Protein AF-A0AA35X980-F1 (afdb_monomer_lite)

Sequence (133 aa):
GQLFCETGGRYQNLVTSVFVLRVEAFDSNRRSVYCNAFTTYVDADIVSPGLVEDGVKCGRNKWCYEQQCRDFSVTPCPRGPNAEICSGNGKCNNDNQCTCLNGFSGSTCEIRPIINECALGIHNCEHVCIDTL

Radius of gyration: 26.81 Å; chains: 1; bounding box: 51×34×78 Å

Foldseek 3Di:
DFAWDQDDDDDPDDAPDKDKDWDWDADPVRDTTIIIFIFGPDPPPDDTPGADDFPPQPDDQWTDDPSDTDHDDPVAQDADPVRDRLVVAFDQDPVSFTDGHPQFDDRSSPRHHQDQCVVVVVDPDPDDRDRDD

InterPro domains:
  IPR000742 EGF-like domain [PS00022] (98-109)
  IPR000742 EGF-like domain [PS01186] (98-109)
  IPR000742 EGF-like domain [PS50026] (73-110)
  IPR013111 Epidermal growth factor-like domain, extracellular [PF07974] (77-109)

pLDDT: mean 81.22, std 13.24, range [53.66, 96.25]

Secondary structure (DSSP, 8-state):
-B--BSS-----SS-S-EEEEEEEEE-TT--EEEEEEEEE---TTS--TTBPPTT-EEETTEEEETTEEEE----PPPB-TTSSBGGGSEEE-TTS-EEEPTT-BSTTS-BPP---TTTTT----SS------

Organism: Geodia barretti (NCBI:txid519541)

Structure (mmCIF, N/CA/C/O backbone):
data_AF-A0AA35X980-F1
#
_entry.id   AF-A0AA35X980-F1
#
loop_
_atom_site.group_PDB
_atom_site.id
_atom_site.type_symbol
_atom_site.label_atom_id
_atom_site.label_alt_id
_atom_site.label_comp_id
_atom_site.label_asym_id
_atom_site.label_entity_id
_atom_site.label_seq_id
_atom_site.pdbx_PDB_ins_code
_atom_site.Cartn_x
_atom_site.Cartn_y
_atom_site.Cartn_z
_atom_site.occupancy
_atom_site.B_iso_or_equiv
_atom_site.auth_seq_id
_atom_site.auth_comp_id
_atom_site.auth_asym_id
_atom_site.auth_atom_id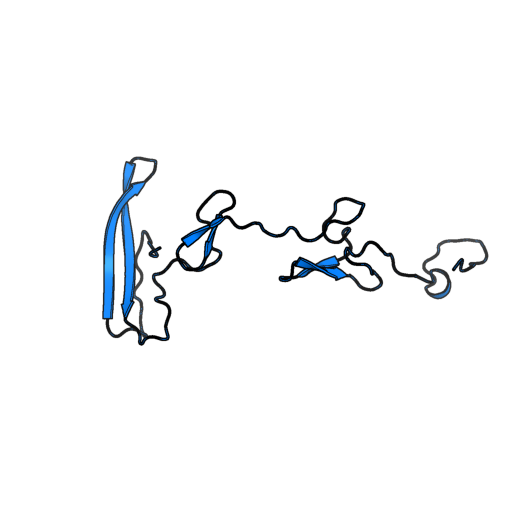
_atom_site.pdbx_PDB_model_num
ATOM 1 N N . GLY A 1 1 ? -4.871 -0.315 16.836 1.00 84.00 1 GLY A N 1
ATOM 2 C CA . GLY A 1 1 ? -6.154 -0.134 17.560 1.00 84.00 1 GLY A CA 1
ATOM 3 C C . GLY A 1 1 ? -6.917 -1.448 17.622 1.00 84.00 1 GLY A C 1
ATOM 4 O O . GLY A 1 1 ? -6.493 -2.386 16.958 1.00 84.00 1 GLY A O 1
ATOM 5 N N . GLN A 1 2 ? -8.002 -1.533 18.401 1.00 87.00 2 GLN A N 1
ATOM 6 C CA . GLN A 1 2 ? -8.832 -2.746 18.493 1.00 87.00 2 GLN A CA 1
ATOM 7 C C . GLN A 1 2 ? -9.816 -2.890 17.319 1.00 87.00 2 GLN A C 1
ATOM 9 O O . GLN A 1 2 ? -10.428 -1.917 16.879 1.00 87.00 2 GLN A O 1
ATOM 14 N N . LEU A 1 3 ? -9.936 -4.135 16.863 1.00 87.44 3 LEU A N 1
ATOM 15 C CA . LEU A 1 3 ? -10.937 -4.741 15.988 1.00 87.44 3 LEU A CA 1
ATOM 16 C C . LEU A 1 3 ? -12.382 -4.623 16.495 1.00 87.44 3 LEU A C 1
ATOM 18 O O . LEU A 1 3 ? -12.708 -5.387 17.395 1.00 87.44 3 LEU A O 1
ATOM 22 N N . PHE A 1 4 ? -13.255 -3.763 15.950 1.00 89.38 4 PHE A N 1
ATOM 23 C CA . PHE A 1 4 ? -14.688 -3.749 16.308 1.00 89.38 4 PHE A CA 1
ATOM 24 C C . PHE A 1 4 ? -15.600 -4.199 15.155 1.00 89.38 4 PHE A C 1
ATOM 26 O O . PHE A 1 4 ? -15.442 -3.742 14.025 1.00 89.38 4 PHE A O 1
ATOM 33 N N . CYS A 1 5 ? -16.605 -5.025 15.470 1.00 87.06 5 CYS A N 1
ATOM 34 C CA . CYS A 1 5 ? -17.613 -5.545 14.538 1.00 87.06 5 CYS A CA 1
ATOM 35 C C . CYS A 1 5 ? -19.041 -5.370 15.093 1.00 87.06 5 CYS A C 1
ATOM 37 O O . CYS A 1 5 ? -19.275 -5.602 16.280 1.00 87.06 5 CYS A O 1
ATOM 39 N N . GLU A 1 6 ? -20.020 -5.024 14.247 1.00 86.25 6 GLU A N 1
ATOM 40 C CA . GLU A 1 6 ? -21.427 -4.860 14.675 1.00 86.25 6 GLU A CA 1
ATOM 41 C C . GLU A 1 6 ? -22.074 -6.177 15.135 1.00 86.25 6 GLU A C 1
ATOM 43 O O . GLU A 1 6 ? -22.847 -6.229 16.092 1.00 86.25 6 GLU A O 1
ATOM 48 N N . THR A 1 7 ? -21.727 -7.274 14.465 1.00 79.81 7 THR A N 1
ATOM 49 C CA . THR A 1 7 ? -22.199 -8.622 14.785 1.00 79.81 7 THR A CA 1
ATOM 50 C C . THR A 1 7 ? -21.049 -9.483 15.284 1.00 79.81 7 THR A C 1
ATOM 52 O O . THR A 1 7 ? -19.924 -9.369 14.800 1.00 79.81 7 THR A O 1
ATOM 55 N N . GLY A 1 8 ? -21.333 -10.372 16.233 1.00 67.56 8 GLY A N 1
ATOM 56 C CA . GLY A 1 8 ? -20.367 -11.354 16.720 1.00 67.56 8 GLY A CA 1
ATOM 57 C C . GLY A 1 8 ? -20.442 -12.683 15.967 1.00 67.56 8 GLY A C 1
ATOM 58 O O . GLY A 1 8 ? -21.490 -13.060 15.447 1.00 67.56 8 GLY A O 1
ATOM 59 N N . GLY A 1 9 ? -19.333 -13.420 15.977 1.00 63.62 9 GLY A N 1
ATOM 60 C CA . GLY A 1 9 ? -19.269 -14.843 15.641 1.00 63.62 9 GLY A CA 1
ATOM 61 C C . GLY A 1 9 ? -18.724 -15.647 16.825 1.00 63.62 9 GLY A C 1
ATOM 62 O O . GLY A 1 9 ? -18.080 -15.093 17.715 1.00 63.62 9 GLY A O 1
ATOM 63 N N . ARG A 1 10 ? -18.973 -16.963 16.860 1.00 59.69 10 ARG A N 1
ATOM 64 C CA . ARG A 1 10 ? -18.274 -17.859 17.795 1.00 59.69 10 ARG A CA 1
ATOM 65 C C . ARG A 1 10 ? -16.881 -18.144 17.246 1.00 59.69 10 ARG A C 1
ATOM 67 O O . ARG A 1 10 ? -16.761 -18.794 16.214 1.00 59.69 10 ARG A O 1
ATOM 74 N N . TYR A 1 11 ? -15.844 -17.708 17.953 1.00 59.97 11 TYR A N 1
ATOM 75 C CA . TYR A 1 11 ? -14.480 -18.137 17.664 1.00 59.97 11 TYR A CA 1
ATOM 76 C C . TYR A 1 11 ? -14.280 -19.530 18.270 1.00 59.97 11 TYR A C 1
ATOM 78 O O . TYR A 1 11 ? -14.125 -19.672 19.482 1.00 59.97 11 TYR A O 1
ATOM 86 N N . GLN A 1 12 ? -14.384 -20.576 17.451 1.00 55.28 12 GLN A N 1
ATOM 87 C CA . GLN A 1 12 ? -14.099 -21.940 17.888 1.00 55.28 12 GLN A CA 1
ATOM 88 C C . GLN A 1 12 ? -12.641 -22.283 17.561 1.00 55.28 12 GLN A C 1
ATOM 90 O O . GLN A 1 12 ? -12.254 -22.261 16.397 1.00 55.28 12 GLN A O 1
ATOM 95 N N . ASN A 1 13 ? -11.893 -22.657 18.609 1.00 55.53 13 ASN A N 1
ATOM 96 C CA . ASN A 1 13 ? -10.696 -23.518 18.589 1.00 55.53 13 ASN A CA 1
ATOM 97 C C . ASN A 1 13 ? -9.274 -22.936 18.718 1.00 55.53 13 ASN A C 1
ATOM 99 O O . ASN A 1 13 ? -8.360 -23.633 18.297 1.00 55.53 13 ASN A O 1
ATOM 103 N N . LEU A 1 14 ? -8.992 -21.784 19.349 1.00 55.03 14 LEU A N 1
ATOM 104 C CA . LEU A 1 14 ? -7.563 -21.439 19.562 1.00 55.03 14 LEU A CA 1
ATOM 105 C C . LEU A 1 14 ? -7.189 -20.512 20.732 1.00 55.03 14 LEU A C 1
ATOM 107 O O . LEU A 1 14 ? -6.125 -19.904 20.700 1.00 55.03 14 LEU A O 1
ATOM 111 N N . VAL A 1 15 ? -8.022 -20.373 21.771 1.00 56.34 15 VAL A N 1
ATOM 112 C CA . VAL A 1 15 ? -7.714 -19.432 22.864 1.00 56.34 15 VAL A CA 1
ATOM 113 C C . VAL A 1 15 ? -8.194 -19.937 24.222 1.00 56.34 15 VAL A C 1
ATOM 115 O O . VAL A 1 15 ? -9.342 -20.356 24.358 1.00 56.34 15 VAL A O 1
ATOM 118 N N . THR A 1 16 ? -7.327 -19.854 25.233 1.00 53.66 16 THR A N 1
ATOM 119 C CA . THR A 1 16 ? -7.612 -20.188 26.642 1.00 53.66 16 THR A CA 1
ATOM 120 C C . THR A 1 16 ? -8.481 -19.135 27.336 1.00 53.66 16 THR A C 1
ATOM 122 O O . THR A 1 16 ? -9.223 -19.459 28.260 1.00 53.66 16 THR A O 1
ATOM 125 N N . SER A 1 17 ? -8.422 -17.877 26.885 1.00 56.69 17 SER A N 1
ATOM 126 C CA . SER A 1 17 ? -9.214 -16.764 27.417 1.00 56.69 17 SER A CA 1
ATOM 127 C C . SER A 1 17 ? -9.549 -15.739 26.327 1.00 56.69 17 SER A C 1
ATOM 129 O O . SER A 1 17 ? -8.669 -15.185 25.670 1.00 56.69 17 SER A O 1
ATOM 131 N N . VAL A 1 18 ? -10.847 -15.493 26.128 1.00 67.31 18 VAL A N 1
ATOM 132 C CA . VAL A 1 18 ? -11.370 -14.494 25.186 1.00 67.31 18 VAL A CA 1
ATOM 133 C C . VAL A 1 18 ? -12.122 -13.444 25.990 1.00 67.31 18 VAL A C 1
ATOM 135 O O . VAL A 1 18 ? -13.155 -13.745 26.588 1.00 67.31 18 VAL A O 1
ATOM 138 N N . PHE A 1 19 ? -11.625 -12.211 25.999 1.00 67.12 19 PHE A N 1
ATOM 139 C CA . PHE A 1 19 ? -12.370 -11.083 26.553 1.00 67.12 19 PHE A CA 1
ATOM 140 C C . PHE A 1 19 ? -13.161 -10.429 25.437 1.00 67.12 19 PHE A C 1
ATOM 142 O O . PHE A 1 19 ? -12.578 -9.982 24.453 1.00 67.12 19 PHE A O 1
ATOM 149 N N . VAL A 1 20 ? -14.480 -10.373 25.599 1.00 76.69 20 VAL A N 1
ATOM 150 C CA . VAL A 1 20 ? -15.373 -9.694 24.661 1.00 76.69 20 VAL A CA 1
ATOM 151 C C . VAL A 1 20 ? -15.687 -8.312 25.217 1.00 76.69 20 VAL A C 1
ATOM 153 O O . VAL A 1 20 ? -16.299 -8.189 26.277 1.00 76.69 20 VAL A O 1
ATOM 156 N N . LEU A 1 21 ? -15.269 -7.272 24.502 1.00 81.88 21 LEU A N 1
ATOM 157 C CA . LEU A 1 21 ? -15.651 -5.895 24.778 1.00 81.88 21 LEU A CA 1
ATOM 158 C C . LEU A 1 21 ? -16.867 -5.555 23.919 1.00 81.88 21 LEU A C 1
ATOM 160 O O . LEU A 1 21 ? -16.816 -5.682 22.699 1.00 81.88 21 LEU A O 1
ATOM 164 N N . ARG A 1 22 ? -17.952 -5.103 24.548 1.00 87.38 22 ARG A N 1
ATOM 165 C CA . ARG A 1 22 ? -19.149 -4.620 23.855 1.00 87.38 22 ARG A CA 1
ATOM 166 C C . ARG A 1 22 ? -19.375 -3.157 24.201 1.00 87.38 22 ARG A C 1
ATOM 168 O O . ARG A 1 22 ? -19.518 -2.821 25.372 1.00 87.38 22 ARG A O 1
ATOM 175 N N . VAL A 1 23 ? -19.421 -2.311 23.180 1.00 89.81 23 VAL A N 1
ATOM 176 C CA . VAL A 1 23 ? -19.620 -0.864 23.305 1.00 89.81 23 VAL A CA 1
ATOM 177 C C . VAL A 1 23 ? -20.849 -0.468 22.499 1.00 89.81 23 VAL A C 1
ATOM 179 O O . VAL A 1 23 ? -20.997 -0.882 21.353 1.00 89.81 23 VAL A O 1
ATOM 182 N N . GLU A 1 24 ? -21.739 0.322 23.089 1.00 92.69 24 GLU A N 1
ATOM 183 C CA . GLU A 1 24 ? -22.819 0.975 22.350 1.00 92.69 24 GLU A CA 1
ATOM 184 C C . GLU A 1 24 ? -22.292 2.275 21.732 1.00 92.69 24 GLU A C 1
ATOM 186 O O . GLU A 1 24 ? -21.686 3.100 22.418 1.00 92.69 24 GLU A O 1
ATOM 191 N N . ALA A 1 25 ? -22.497 2.441 20.431 1.00 91.50 25 ALA A N 1
ATOM 192 C CA . ALA A 1 25 ? -22.116 3.622 19.672 1.00 91.50 25 ALA A CA 1
ATOM 193 C C . ALA A 1 25 ? -23.293 4.092 18.809 1.00 91.50 25 ALA A C 1
ATOM 195 O O . ALA A 1 25 ? -24.290 3.389 18.657 1.00 91.50 25 ALA A O 1
ATOM 196 N N . PHE A 1 26 ? -23.178 5.286 18.232 1.00 93.50 26 PHE A N 1
ATOM 197 C CA . PHE A 1 26 ? -24.183 5.834 17.325 1.00 93.50 26 PHE A CA 1
ATOM 198 C C . PHE A 1 26 ? -23.590 5.999 15.931 1.00 93.50 26 PHE A C 1
ATOM 200 O O . PHE A 1 26 ? -22.503 6.561 15.783 1.00 93.50 26 PHE A O 1
ATOM 207 N N . ASP A 1 27 ? -24.306 5.525 14.913 1.00 90.94 27 ASP A N 1
ATOM 208 C CA . ASP A 1 27 ? -23.933 5.775 13.521 1.00 90.94 27 ASP A CA 1
ATOM 209 C C . ASP A 1 27 ? -24.242 7.226 13.096 1.00 90.94 27 ASP A C 1
ATOM 211 O O . ASP A 1 27 ? -24.773 8.040 13.861 1.00 90.94 27 ASP A O 1
ATOM 215 N N . SER A 1 28 ? -23.933 7.569 11.843 1.00 92.25 28 SER A N 1
ATOM 216 C CA . SER A 1 28 ? -24.195 8.906 11.289 1.00 92.25 28 SER A CA 1
ATOM 217 C C . SER A 1 28 ? -25.676 9.307 11.297 1.00 92.25 28 SER A C 1
ATOM 219 O O . SER A 1 28 ? -25.986 10.496 11.265 1.00 92.25 28 SER A O 1
ATOM 221 N N . ASN A 1 29 ? -26.591 8.337 11.356 1.00 95.75 29 ASN A N 1
ATOM 222 C CA . ASN A 1 29 ? -28.038 8.538 11.409 1.00 95.75 29 ASN A CA 1
ATOM 223 C C . ASN A 1 29 ? -28.578 8.531 12.852 1.00 95.75 29 ASN A C 1
ATOM 225 O O . ASN A 1 29 ? -29.793 8.523 13.048 1.00 95.75 29 ASN A O 1
ATOM 229 N N . ARG A 1 30 ? -27.696 8.553 13.866 1.00 94.06 30 ARG A N 1
ATOM 230 C CA . ARG A 1 30 ? -28.023 8.422 15.300 1.00 94.06 30 ARG A CA 1
ATOM 231 C C . ARG A 1 30 ? -28.716 7.107 15.657 1.00 94.06 30 ARG A C 1
ATOM 233 O O . ARG A 1 30 ? -29.412 7.033 16.671 1.00 94.06 30 ARG A O 1
ATOM 240 N N . ARG A 1 31 ? -28.536 6.060 14.855 1.00 95.19 31 ARG A N 1
ATOM 241 C CA . ARG A 1 31 ? -28.989 4.716 15.211 1.00 95.19 31 ARG A CA 1
ATOM 242 C C . ARG A 1 31 ? -27.994 4.116 16.200 1.00 95.19 31 ARG A C 1
ATOM 244 O O . ARG A 1 31 ? -26.789 4.178 15.961 1.00 95.19 31 ARG A O 1
ATOM 251 N N . SER A 1 32 ? -28.499 3.536 17.287 1.00 93.88 32 SER A N 1
ATOM 252 C CA . SER A 1 32 ? -27.668 2.750 18.204 1.00 93.88 32 SER A CA 1
ATOM 253 C C . SER A 1 32 ? -27.135 1.506 17.482 1.00 93.88 32 SER A C 1
ATOM 255 O O . SER A 1 32 ? -27.897 0.774 16.841 1.00 93.88 32 SER A O 1
ATOM 257 N N . VAL A 1 33 ? -25.822 1.300 17.560 1.00 92.69 33 VAL A N 1
ATOM 258 C CA . VAL A 1 33 ? -25.096 0.136 17.045 1.00 92.69 33 VAL A CA 1
ATOM 259 C C . VAL A 1 33 ? -24.220 -0.443 18.154 1.00 92.69 33 VAL A C 1
ATOM 261 O O . VAL A 1 33 ? -23.643 0.286 18.961 1.00 92.69 33 VAL A O 1
ATOM 264 N N . TYR A 1 34 ? -24.110 -1.769 18.208 1.00 91.06 34 TYR A N 1
ATOM 265 C CA . TYR A 1 34 ? -23.258 -2.447 19.184 1.00 91.06 34 TYR A CA 1
ATOM 266 C C . TYR A 1 34 ? -21.950 -2.877 18.535 1.00 91.06 34 TYR A C 1
ATOM 268 O O . TYR A 1 34 ? -21.937 -3.783 17.713 1.00 91.06 34 TYR A O 1
ATOM 276 N N . CYS A 1 35 ? -20.846 -2.274 18.951 1.00 90.00 35 CYS A N 1
ATOM 277 C CA . CYS A 1 35 ? -19.502 -2.613 18.512 1.00 90.00 35 CYS A CA 1
ATOM 278 C C . CYS A 1 35 ? -18.915 -3.680 19.441 1.00 90.00 35 CYS A C 1
ATOM 280 O O . CYS A 1 35 ? -18.708 -3.433 20.631 1.00 90.00 35 CYS A O 1
ATOM 282 N N . ASN A 1 36 ? -18.633 -4.861 18.902 1.00 87.69 36 ASN A N 1
ATOM 283 C CA . ASN A 1 36 ? -18.046 -5.980 19.630 1.00 87.69 36 ASN A CA 1
ATOM 284 C C . ASN A 1 36 ? -16.580 -6.149 19.219 1.00 87.69 36 ASN A C 1
ATOM 286 O O . ASN A 1 36 ? -16.285 -6.217 18.029 1.00 87.69 36 ASN A O 1
ATOM 290 N N . ALA A 1 37 ? -15.683 -6.253 20.190 1.00 85.12 37 ALA A N 1
ATOM 291 C CA . ALA A 1 37 ? -14.274 -6.572 19.998 1.00 85.12 37 ALA A CA 1
ATOM 292 C C . ALA A 1 37 ? -13.900 -7.783 20.847 1.00 85.12 37 ALA A C 1
ATOM 294 O O . ALA A 1 37 ? -14.532 -8.056 21.871 1.00 85.12 37 ALA A O 1
ATOM 295 N N . PHE A 1 38 ? -12.856 -8.498 20.444 1.00 80.06 38 PHE A N 1
ATOM 296 C CA . PHE A 1 38 ? -12.275 -9.564 21.246 1.00 80.06 38 PHE A CA 1
ATOM 297 C C . PHE A 1 38 ? -10.794 -9.287 21.482 1.00 80.06 38 PHE A C 1
ATOM 299 O O . PHE A 1 38 ? -10.124 -8.704 20.637 1.00 80.06 38 PHE A O 1
ATOM 306 N N . THR A 1 39 ? -10.268 -9.706 22.625 1.00 72.44 39 THR A N 1
ATOM 307 C CA . THR A 1 39 ? -8.821 -9.797 22.826 1.00 72.44 39 THR A CA 1
ATOM 308 C C . THR A 1 39 ? -8.478 -11.167 23.373 1.00 72.44 39 THR A C 1
ATOM 310 O O . THR A 1 39 ? -9.180 -11.704 24.235 1.00 72.44 39 THR A O 1
ATOM 313 N N . THR A 1 40 ? -7.414 -11.740 22.831 1.00 68.50 40 THR A N 1
ATOM 314 C CA . THR A 1 40 ? -6.924 -13.064 23.189 1.00 68.50 40 THR A CA 1
ATOM 315 C C . THR A 1 40 ? -5.607 -12.917 23.929 1.00 68.50 40 THR A C 1
ATOM 317 O O . THR A 1 40 ? -4.718 -12.220 23.444 1.00 68.50 40 THR A O 1
ATOM 320 N N . TYR A 1 41 ? -5.457 -13.599 25.061 1.00 60.31 41 TYR A N 1
ATOM 321 C CA . TYR A 1 41 ? -4.131 -13.916 25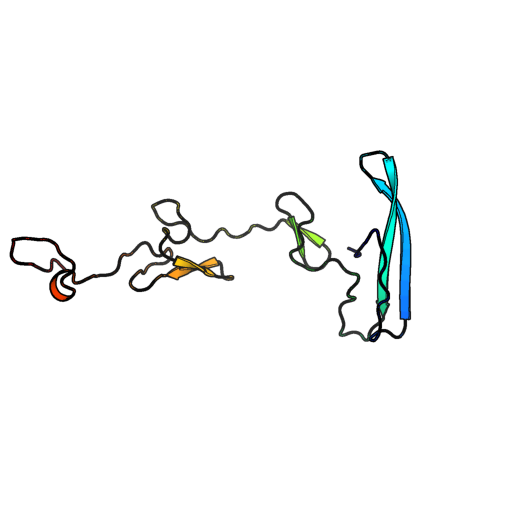.583 1.00 60.31 41 TYR A CA 1
ATOM 322 C C . TYR A 1 41 ? -3.752 -15.267 24.997 1.00 60.31 41 TYR A C 1
ATOM 324 O O . TYR A 1 41 ? -4.221 -16.307 25.455 1.00 60.31 41 TYR A O 1
ATOM 332 N N . VAL A 1 42 ? -2.975 -15.238 23.927 1.00 58.25 42 VAL A N 1
ATOM 333 C CA . VAL A 1 42 ? -2.227 -16.412 23.488 1.00 58.25 42 VAL A CA 1
ATOM 334 C C . VAL A 1 42 ? -0.765 -16.115 23.809 1.00 58.25 42 VAL A C 1
ATOM 336 O O . VAL A 1 42 ? -0.400 -14.940 23.879 1.00 58.25 42 VAL A O 1
ATOM 339 N N . ASP A 1 43 ? 0.026 -17.147 24.104 1.00 56.25 43 ASP A N 1
ATOM 340 C CA . ASP A 1 43 ? 1.452 -17.035 24.430 1.00 56.25 43 ASP A CA 1
ATOM 341 C C . ASP A 1 43 ? 2.182 -16.030 23.518 1.00 56.25 43 ASP A C 1
ATOM 343 O O . ASP A 1 43 ? 1.773 -15.807 22.379 1.00 56.25 43 ASP A O 1
ATOM 347 N N . ALA A 1 44 ? 3.246 -15.413 24.047 1.00 56.66 44 ALA A N 1
ATOM 348 C CA . ALA A 1 44 ? 3.876 -14.157 23.605 1.00 56.66 44 ALA A CA 1
ATOM 349 C C . ALA A 1 44 ? 4.209 -13.990 22.100 1.00 56.66 44 ALA A C 1
ATOM 351 O O . ALA A 1 44 ? 4.533 -12.881 21.680 1.00 56.66 44 ALA A O 1
ATOM 352 N N . ASP A 1 45 ? 4.092 -15.043 21.296 1.00 58.38 45 ASP A N 1
ATOM 353 C CA . ASP A 1 45 ? 4.402 -15.081 19.866 1.00 58.38 45 ASP A CA 1
ATOM 354 C C . ASP A 1 45 ? 3.180 -14.873 18.950 1.00 58.38 45 ASP A C 1
ATOM 356 O O . ASP A 1 45 ? 3.320 -14.838 17.726 1.00 58.38 45 ASP A O 1
ATOM 360 N N . ILE A 1 46 ? 1.968 -14.735 19.503 1.00 61.25 46 ILE A N 1
ATOM 361 C CA . ILE A 1 46 ? 0.738 -14.623 18.708 1.00 61.25 46 ILE A CA 1
ATOM 362 C C . ILE A 1 46 ? 0.140 -13.220 18.828 1.00 61.25 46 ILE A C 1
ATOM 364 O O . ILE A 1 46 ? -0.366 -12.800 19.870 1.00 61.25 46 ILE A O 1
ATOM 368 N N . VAL A 1 47 ? 0.161 -12.497 17.705 1.00 62.94 47 VAL A N 1
ATOM 369 C CA . VAL A 1 47 ? -0.552 -11.228 17.537 1.00 62.94 47 VAL A CA 1
ATOM 370 C C . VAL A 1 47 ? -2.044 -11.486 17.743 1.00 62.94 47 VAL A C 1
ATOM 372 O O . VAL A 1 47 ? -2.640 -12.299 17.038 1.00 62.94 47 VAL A O 1
ATOM 375 N N . SER A 1 48 ? -2.647 -10.803 18.721 1.00 65.88 48 SER A N 1
ATOM 376 C CA . SER A 1 48 ? -4.080 -10.922 19.005 1.00 65.88 48 SER A CA 1
ATOM 377 C C . SER A 1 48 ? -4.878 -10.635 17.723 1.00 65.88 48 SER A C 1
ATOM 379 O O . SER A 1 48 ? -4.788 -9.515 17.210 1.00 65.88 48 SER A O 1
ATOM 381 N N . PRO A 1 49 ? -5.694 -11.583 17.217 1.00 71.19 49 PRO A N 1
ATOM 382 C CA . PRO A 1 49 ? -6.477 -11.386 15.997 1.00 71.19 49 PRO A CA 1
ATOM 383 C C . PRO A 1 49 ? -7.543 -10.284 16.142 1.00 71.19 49 PRO A C 1
ATOM 385 O O . PRO A 1 49 ? -8.223 -9.936 15.183 1.00 71.19 49 PRO A O 1
ATOM 388 N N . GLY A 1 50 ? -7.703 -9.730 17.348 1.00 79.12 50 GLY A N 1
ATOM 389 C CA . GLY A 1 50 ? -8.572 -8.599 17.649 1.00 79.12 50 GLY A CA 1
ATOM 390 C C . GLY A 1 50 ? -7.915 -7.228 17.484 1.00 79.12 50 GLY A C 1
ATOM 391 O O . GLY A 1 50 ? -8.470 -6.231 17.949 1.00 79.12 50 GLY A O 1
ATOM 392 N N . LEU A 1 51 ? -6.731 -7.143 16.876 1.00 84.94 51 LEU A N 1
ATOM 393 C CA . LEU A 1 51 ? -6.088 -5.879 16.520 1.00 84.94 51 LEU A CA 1
ATOM 394 C C . LEU A 1 51 ? -6.314 -5.557 15.042 1.00 84.94 51 LEU A C 1
ATOM 396 O O . LEU A 1 51 ? -6.406 -6.443 14.201 1.00 84.94 51 LEU A O 1
ATOM 400 N N . VAL A 1 52 ? -6.398 -4.265 14.727 1.00 89.62 52 VAL A N 1
ATOM 401 C CA . VAL A 1 52 ? -6.401 -3.800 13.335 1.00 89.62 52 VAL A CA 1
ATOM 402 C C . VAL A 1 52 ? -5.048 -4.132 12.711 1.00 89.62 52 VAL A C 1
ATOM 404 O O . VAL A 1 52 ? -4.024 -3.674 13.220 1.00 89.62 52 VAL A O 1
ATOM 407 N N . GLU A 1 53 ? -5.073 -4.904 11.628 1.00 88.88 53 GLU A N 1
ATOM 408 C CA . GLU A 1 53 ? -3.886 -5.308 10.874 1.00 88.88 53 GLU A CA 1
ATOM 409 C C . GLU A 1 53 ? -3.172 -4.113 10.223 1.00 88.88 53 GLU A C 1
ATOM 411 O O . GLU A 1 53 ? -3.763 -3.058 9.952 1.00 88.88 53 GLU A O 1
ATOM 416 N N . ASP A 1 54 ? -1.882 -4.297 9.948 1.00 89.31 54 ASP A N 1
ATOM 417 C CA . ASP A 1 54 ? -1.084 -3.312 9.230 1.00 89.31 54 ASP A CA 1
ATOM 418 C C . ASP A 1 54 ? -1.536 -3.196 7.761 1.00 89.31 54 ASP A C 1
ATOM 420 O O . ASP A 1 54 ? -1.975 -4.157 7.133 1.00 89.31 54 ASP A O 1
ATOM 424 N N . GLY A 1 55 ? -1.459 -1.985 7.205 1.00 87.44 55 GLY A N 1
ATOM 425 C CA . GLY A 1 55 ? -1.922 -1.658 5.850 1.00 87.44 55 GLY A CA 1
ATOM 426 C C . GLY A 1 55 ? -3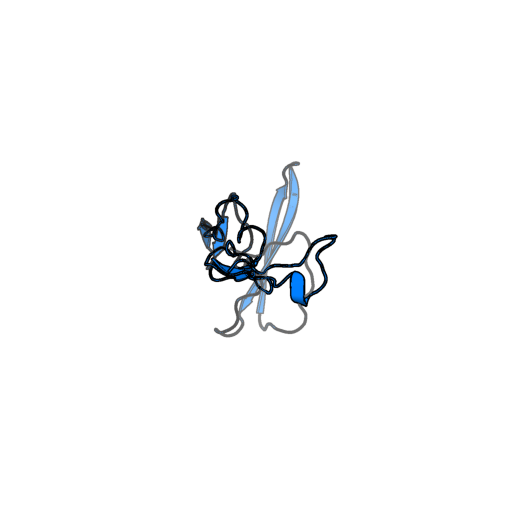.402 -1.263 5.754 1.00 87.44 55 GLY A C 1
ATOM 427 O O . GLY A 1 55 ? -3.822 -0.704 4.737 1.00 87.44 55 GLY A O 1
ATOM 428 N N . VAL A 1 56 ? -4.201 -1.458 6.810 1.00 91.31 56 VAL A N 1
ATOM 429 C CA . VAL A 1 56 ? -5.604 -1.012 6.841 1.00 91.31 56 VAL A CA 1
ATOM 430 C C . VAL A 1 56 ? -5.675 0.515 6.819 1.00 91.31 56 VAL A C 1
ATOM 432 O O . VAL A 1 56 ? -5.088 1.197 7.659 1.00 91.31 56 VAL A O 1
ATOM 435 N N . LYS A 1 57 ? -6.439 1.075 5.876 1.00 92.00 57 LYS A N 1
ATOM 436 C CA . LYS A 1 57 ? -6.650 2.523 5.760 1.00 92.00 57 LYS A CA 1
ATOM 437 C C . LYS A 1 57 ? -7.320 3.083 7.020 1.00 92.00 57 LYS A C 1
ATOM 439 O O . LYS A 1 57 ? -8.440 2.706 7.347 1.00 92.00 57 LYS A O 1
ATOM 444 N N . CYS A 1 58 ? -6.673 4.049 7.666 1.00 93.44 58 CYS A N 1
ATOM 445 C CA . CYS A 1 58 ? -7.176 4.714 8.876 1.00 93.44 58 CYS A CA 1
ATOM 446 C C . CYS A 1 58 ? -7.454 6.214 8.671 1.00 93.44 58 CYS A C 1
ATOM 448 O O . CYS A 1 58 ? -8.032 6.866 9.537 1.00 93.44 58 CYS A O 1
ATOM 450 N N . GLY A 1 59 ? -7.069 6.781 7.521 1.00 91.12 59 GLY A N 1
ATOM 451 C CA . GLY A 1 59 ? -7.299 8.187 7.199 1.00 91.12 59 GLY A CA 1
ATOM 452 C C . GLY A 1 59 ? -7.036 8.518 5.730 1.00 91.12 59 GLY A C 1
ATOM 453 O O . GLY A 1 59 ? -6.842 7.640 4.886 1.00 91.12 59 GLY A O 1
ATOM 454 N N . ARG A 1 60 ? -7.040 9.812 5.395 1.00 88.38 60 ARG A N 1
ATOM 455 C CA . ARG A 1 60 ? -6.613 10.286 4.070 1.00 88.38 60 ARG A CA 1
ATOM 456 C C . ARG A 1 60 ? -5.087 10.184 3.994 1.00 88.38 60 ARG A C 1
ATOM 458 O O . ARG A 1 60 ? -4.423 10.845 4.777 1.00 88.38 60 ARG A O 1
ATOM 465 N N . ASN A 1 61 ? -4.565 9.374 3.070 1.00 85.56 61 ASN A N 1
ATOM 466 C CA . ASN A 1 61 ? -3.130 9.071 2.927 1.00 85.56 61 ASN A CA 1
ATOM 467 C C . ASN A 1 61 ? -2.480 8.453 4.187 1.00 85.56 61 ASN A C 1
ATOM 469 O O . ASN A 1 61 ? -1.289 8.632 4.426 1.00 85.56 61 ASN A O 1
ATOM 473 N N . LYS A 1 62 ? -3.269 7.733 5.000 1.00 90.75 62 LYS A N 1
ATOM 474 C CA . LYS A 1 62 ? -2.817 7.082 6.238 1.00 90.75 62 LYS A CA 1
ATOM 475 C C . LYS A 1 62 ? -3.328 5.647 6.342 1.00 90.75 62 LYS A C 1
ATOM 477 O O . LYS A 1 62 ? -4.498 5.385 6.038 1.00 90.75 62 LYS A O 1
ATOM 482 N N . TRP A 1 63 ? -2.495 4.762 6.872 1.00 90.62 63 TRP A N 1
ATOM 483 C CA . TRP A 1 63 ? -2.813 3.368 7.226 1.00 90.62 63 TRP A CA 1
ATOM 484 C C . TRP A 1 63 ? -2.257 3.035 8.607 1.00 90.62 63 TRP A C 1
ATOM 486 O O . TRP A 1 63 ? -1.376 3.714 9.143 1.00 90.62 63 TRP A O 1
ATOM 496 N N . CYS A 1 64 ? -2.808 1.978 9.185 1.00 92.25 64 CYS A N 1
ATOM 497 C CA . CYS A 1 64 ? -2.269 1.361 10.379 1.00 92.25 64 CYS A CA 1
ATOM 498 C C . CYS A 1 64 ? -0.910 0.725 10.062 1.00 92.25 64 CYS A C 1
ATOM 500 O O . CYS A 1 64 ? -0.788 -0.025 9.097 1.00 92.25 64 CYS A O 1
ATOM 502 N N . TYR A 1 65 ? 0.101 1.047 10.859 1.00 90.50 65 TYR A N 1
ATOM 503 C CA . TYR A 1 65 ? 1.389 0.362 10.884 1.00 90.50 65 TYR A CA 1
ATOM 504 C C . TYR A 1 65 ? 1.906 0.370 12.323 1.00 90.50 65 TYR A C 1
ATOM 506 O O . TYR A 1 65 ? 1.911 1.431 12.960 1.00 90.50 65 TYR A O 1
ATOM 514 N N . GLU A 1 66 ? 2.279 -0.794 12.860 1.00 87.69 66 GLU A N 1
ATOM 515 C CA . GLU A 1 66 ? 2.676 -0.962 14.268 1.00 87.69 66 GLU A CA 1
ATOM 516 C C . GLU A 1 66 ? 1.647 -0.342 15.236 1.00 87.69 66 GLU A C 1
ATOM 518 O O . GLU A 1 66 ? 1.976 0.418 16.149 1.00 87.69 66 GLU A O 1
ATOM 523 N N . GLN A 1 67 ? 0.360 -0.628 15.002 1.00 88.19 67 GLN A N 1
ATOM 524 C CA . GLN A 1 67 ? -0.785 -0.152 15.802 1.00 88.19 67 GLN A CA 1
ATOM 525 C C . GLN A 1 67 ? -1.000 1.373 15.819 1.00 88.19 67 GLN A C 1
ATOM 527 O O . GLN A 1 67 ? -1.892 1.853 16.528 1.00 88.19 67 GLN A O 1
ATOM 532 N N . GLN A 1 68 ? -0.261 2.127 15.006 1.00 91.38 68 GLN A N 1
ATOM 533 C CA . GLN A 1 68 ? -0.389 3.573 14.862 1.00 91.38 68 GLN A CA 1
ATOM 534 C C . GLN A 1 68 ? -0.946 3.937 13.485 1.00 91.38 68 GLN A C 1
ATOM 536 O O . GLN A 1 68 ? -0.578 3.345 12.477 1.00 91.38 68 GLN A O 1
ATOM 541 N N . CYS A 1 69 ? -1.816 4.948 13.431 1.00 92.31 69 CYS A N 1
ATOM 542 C CA . CYS A 1 69 ? -2.270 5.519 12.166 1.00 92.31 69 CYS A CA 1
ATOM 543 C C . CYS A 1 69 ? -1.200 6.482 11.645 1.00 92.31 69 CYS A C 1
ATOM 545 O O . CYS A 1 69 ? -1.181 7.662 12.011 1.00 92.31 69 CYS A O 1
ATOM 547 N N . ARG A 1 70 ? -0.272 5.956 10.848 1.00 91.38 70 ARG A N 1
ATOM 548 C CA . ARG A 1 70 ? 0.858 6.715 10.313 1.00 91.38 70 ARG A CA 1
ATOM 549 C C . ARG A 1 70 ? 0.514 7.233 8.922 1.00 91.38 70 ARG A C 1
ATOM 551 O O . ARG A 1 70 ? -0.224 6.600 8.164 1.00 91.38 70 ARG A O 1
ATOM 558 N N . ASP A 1 71 ? 1.058 8.397 8.584 1.00 88.75 71 ASP A N 1
ATOM 559 C CA . ASP A 1 71 ? 1.222 8.753 7.180 1.00 88.75 71 ASP A CA 1
ATOM 560 C C . ASP A 1 71 ? 2.052 7.653 6.526 1.00 88.75 71 ASP A C 1
ATOM 562 O O . ASP A 1 71 ? 3.038 7.198 7.110 1.00 88.75 71 ASP A O 1
ATOM 566 N N . PHE A 1 72 ? 1.701 7.234 5.314 1.00 74.06 72 PHE A N 1
ATOM 567 C CA . PHE A 1 72 ? 2.786 6.834 4.424 1.00 74.06 72 PHE A CA 1
ATOM 568 C C . PHE A 1 72 ? 2.848 7.628 3.143 1.00 74.06 72 PHE A C 1
ATOM 570 O O . PHE A 1 72 ? 1.885 7.922 2.433 1.00 74.06 72 PHE A O 1
ATOM 577 N N . SER A 1 73 ? 4.084 7.976 2.874 1.00 65.06 73 SER A N 1
ATOM 578 C CA . SER A 1 73 ? 4.533 8.216 1.539 1.00 65.06 73 SER A CA 1
ATOM 579 C C . SER A 1 73 ? 4.593 6.839 0.905 1.00 65.06 73 SER A C 1
ATOM 581 O O . SER A 1 73 ? 5.501 6.064 1.197 1.00 65.06 73 SER A O 1
ATOM 583 N N . VAL A 1 74 ? 3.611 6.513 0.059 1.00 65.12 74 VAL A N 1
ATOM 584 C CA . VAL A 1 74 ? 3.867 5.495 -0.958 1.00 65.12 74 VAL A CA 1
ATOM 585 C C . VAL A 1 74 ? 4.996 6.150 -1.729 1.00 65.12 74 VAL A C 1
ATOM 587 O O . VAL A 1 74 ? 4.750 7.204 -2.322 1.00 65.12 74 VAL A O 1
ATOM 590 N N . THR A 1 75 ? 6.227 5.647 -1.653 1.00 69.12 75 THR A N 1
ATOM 591 C CA . THR A 1 75 ? 7.234 6.095 -2.611 1.00 69.12 75 THR A CA 1
ATOM 592 C C . THR A 1 75 ? 6.638 5.735 -3.961 1.00 69.12 75 THR A C 1
ATOM 594 O O . THR A 1 75 ? 6.421 4.552 -4.222 1.00 69.12 75 THR A O 1
ATOM 597 N N . PRO A 1 76 ? 6.217 6.713 -4.777 1.00 75.06 76 PRO A N 1
ATOM 598 C CA . PRO A 1 76 ? 5.514 6.381 -5.994 1.00 75.06 76 PRO A CA 1
ATOM 599 C C . PRO A 1 76 ? 6.489 5.595 -6.856 1.00 75.06 76 PRO A C 1
ATOM 601 O O . PRO A 1 76 ? 7.645 5.996 -6.997 1.00 75.06 76 PRO A O 1
ATOM 604 N N . CYS A 1 77 ? 6.022 4.491 -7.428 1.00 89.12 77 CYS A N 1
ATOM 605 C CA . CYS A 1 77 ? 6.780 3.773 -8.438 1.00 89.12 77 CYS A CA 1
ATOM 606 C C . CYS A 1 77 ? 7.313 4.757 -9.486 1.00 89.12 77 CYS A C 1
ATOM 608 O O . CYS A 1 77 ? 6.594 5.700 -9.857 1.00 89.12 77 CYS A O 1
ATOM 610 N N . PRO A 1 78 ? 8.555 4.572 -9.953 1.00 92.31 78 PRO A N 1
ATOM 611 C CA . PRO A 1 78 ? 9.210 5.578 -10.755 1.00 92.31 78 PRO A CA 1
ATOM 612 C C . PRO A 1 78 ? 8.464 5.735 -12.082 1.00 92.31 78 PRO A C 1
ATOM 614 O O . PRO A 1 78 ? 8.026 4.767 -12.717 1.00 92.31 78 PRO A O 1
ATOM 617 N N . ARG A 1 79 ? 8.248 6.997 -12.453 1.00 94.44 79 ARG A N 1
ATOM 618 C CA . ARG A 1 79 ? 7.572 7.376 -13.690 1.00 94.44 79 ARG A CA 1
ATOM 619 C C . ARG A 1 79 ? 8.603 7.650 -14.765 1.00 94.44 79 ARG A C 1
ATOM 621 O O . ARG A 1 79 ? 9.593 8.331 -14.502 1.00 94.44 79 ARG A O 1
ATOM 628 N N . GLY A 1 80 ? 8.340 7.126 -15.952 1.00 92.62 80 GLY A N 1
ATOM 629 C CA . GLY A 1 80 ? 9.172 7.379 -17.115 1.00 92.62 80 GLY A CA 1
ATOM 630 C C . GLY A 1 80 ? 8.958 8.773 -17.711 1.00 92.62 80 GLY A C 1
ATOM 631 O O . GLY A 1 80 ? 8.133 9.552 -17.219 1.00 92.62 80 GLY A O 1
ATOM 632 N N . PRO A 1 81 ? 9.647 9.083 -18.822 1.00 92.25 81 PRO A N 1
ATOM 633 C CA . PRO A 1 81 ? 9.530 10.360 -19.533 1.00 92.25 81 PRO A CA 1
ATOM 634 C C . PRO A 1 81 ? 8.105 10.687 -20.009 1.00 92.25 81 PRO A C 1
ATOM 636 O O . PRO A 1 81 ? 7.759 11.852 -20.180 1.00 92.25 81 PRO A O 1
ATOM 639 N N . ASN A 1 82 ? 7.265 9.666 -20.203 1.00 92.56 82 ASN A N 1
ATOM 640 C CA . ASN A 1 82 ? 5.860 9.790 -20.598 1.00 92.56 82 ASN A CA 1
ATOM 641 C C . ASN A 1 82 ? 4.892 9.977 -19.407 1.00 92.56 82 ASN A C 1
ATOM 643 O O . ASN A 1 82 ? 3.681 9.932 -19.597 1.00 92.56 82 ASN A O 1
ATOM 647 N N . ALA A 1 83 ? 5.408 10.168 -18.186 1.00 92.25 83 ALA A N 1
ATOM 648 C CA . ALA A 1 83 ? 4.650 10.268 -16.933 1.00 92.25 83 ALA A CA 1
ATOM 649 C C . ALA A 1 83 ? 3.853 9.007 -16.527 1.00 92.25 83 ALA A C 1
ATOM 651 O O . ALA A 1 83 ? 3.123 9.025 -15.525 1.00 92.25 83 ALA A O 1
ATOM 652 N N . GLU A 1 84 ? 4.034 7.890 -17.231 1.00 94.31 84 GLU A N 1
ATOM 653 C CA . GLU A 1 84 ? 3.456 6.602 -16.864 1.00 94.31 84 GLU A CA 1
ATOM 654 C C . GLU A 1 84 ? 4.364 5.856 -15.883 1.00 94.31 84 GLU A C 1
ATOM 656 O O . GLU A 1 84 ? 5.594 5.962 -15.920 1.00 94.31 84 GLU A O 1
ATOM 661 N N . ILE A 1 85 ? 3.752 5.085 -14.980 1.00 92.94 85 ILE A N 1
ATOM 662 C CA . ILE A 1 85 ? 4.489 4.205 -14.066 1.00 92.94 85 ILE A CA 1
ATOM 663 C C . ILE A 1 85 ? 5.235 3.171 -14.909 1.00 92.94 85 ILE A C 1
ATOM 665 O O . ILE A 1 85 ? 4.621 2.512 -15.748 1.00 92.94 85 ILE A O 1
ATOM 669 N N . CYS A 1 86 ? 6.548 3.040 -14.697 1.00 95.19 86 CYS A N 1
ATOM 670 C CA . CYS A 1 86 ? 7.400 2.151 -15.490 1.00 95.19 86 CYS A CA 1
ATOM 671 C C . CYS A 1 86 ? 7.243 2.354 -17.008 1.00 95.19 86 CYS A C 1
ATOM 673 O O . CYS A 1 86 ? 7.247 1.384 -17.764 1.00 95.19 86 CYS A O 1
ATOM 675 N N . SER A 1 87 ? 7.043 3.604 -17.447 1.00 95.94 87 SER A N 1
ATOM 676 C CA . SER A 1 87 ? 6.810 3.982 -18.850 1.00 95.94 87 SER A CA 1
ATOM 677 C C . SER A 1 87 ? 5.669 3.222 -19.542 1.00 95.94 87 SER A C 1
ATOM 679 O O . SER A 1 87 ? 5.654 3.143 -20.766 1.00 95.94 87 SER A O 1
ATOM 681 N N . GLY A 1 88 ? 4.758 2.603 -18.779 1.00 95.31 88 GLY A N 1
ATOM 682 C CA . GLY A 1 88 ? 3.734 1.691 -19.303 1.00 95.31 88 GLY A CA 1
ATOM 683 C C . GLY A 1 88 ? 4.259 0.305 -19.713 1.00 95.31 88 GLY A C 1
ATOM 684 O O . GLY A 1 88 ? 3.471 -0.573 -20.057 1.00 95.31 88 GLY A O 1
ATOM 685 N N . ASN A 1 89 ? 5.571 0.065 -19.617 1.00 96.06 89 ASN A N 1
ATOM 686 C CA . ASN A 1 89 ? 6.256 -1.132 -20.115 1.00 96.06 89 ASN A CA 1
ATOM 687 C C . ASN A 1 89 ? 6.818 -2.020 -18.995 1.00 96.06 89 ASN A C 1
ATOM 689 O O . ASN A 1 89 ? 7.770 -2.777 -19.201 1.00 96.06 89 ASN A O 1
ATOM 693 N N . GLY A 1 90 ? 6.260 -1.936 -17.790 1.00 95.44 90 GLY A N 1
ATOM 694 C CA . GLY A 1 90 ? 6.726 -2.718 -16.653 1.00 95.44 90 GLY A CA 1
ATOM 695 C C . GLY A 1 90 ? 5.716 -2.794 -15.519 1.00 95.44 90 GLY A C 1
ATOM 696 O O . GLY A 1 90 ? 4.708 -2.090 -15.495 1.00 95.44 90 GLY A O 1
ATOM 697 N N . LYS A 1 91 ? 6.005 -3.672 -14.561 1.00 94.62 91 LYS A N 1
ATOM 698 C CA . LYS A 1 91 ? 5.274 -3.791 -13.298 1.00 94.62 91 LYS A CA 1
ATOM 699 C C . LYS A 1 91 ? 6.133 -3.243 -12.173 1.00 94.62 91 LYS A C 1
ATOM 701 O O . LYS A 1 91 ? 7.310 -3.570 -12.085 1.00 94.62 91 LYS A O 1
ATOM 706 N N . CYS A 1 92 ? 5.542 -2.445 -11.299 1.00 93.25 92 CYS A N 1
ATOM 707 C CA . CYS A 1 92 ? 6.231 -1.999 -10.099 1.00 93.25 92 CYS A CA 1
ATOM 708 C C . CYS A 1 92 ? 6.202 -3.085 -9.018 1.00 93.25 92 CYS A C 1
ATOM 710 O O . CYS A 1 92 ? 5.160 -3.708 -8.807 1.00 93.25 92 CYS A O 1
ATOM 712 N N . ASN A 1 93 ? 7.334 -3.308 -8.352 1.00 88.88 93 ASN A N 1
ATOM 713 C CA . ASN A 1 93 ? 7.456 -4.233 -7.229 1.00 88.88 93 ASN A CA 1
ATOM 714 C C . ASN A 1 93 ? 7.390 -3.504 -5.869 1.00 88.88 93 ASN A C 1
ATOM 716 O O . ASN A 1 93 ? 7.322 -2.277 -5.803 1.00 88.88 93 ASN A O 1
ATOM 720 N N . ASN A 1 94 ? 7.428 -4.275 -4.779 1.00 83.50 94 ASN A N 1
ATOM 721 C CA . ASN A 1 94 ? 7.335 -3.750 -3.410 1.00 83.50 94 ASN A CA 1
ATOM 722 C C . ASN A 1 94 ? 8.551 -2.899 -2.989 1.00 83.50 94 ASN A C 1
ATOM 724 O O . ASN A 1 94 ? 8.446 -2.133 -2.036 1.00 83.50 94 ASN A O 1
ATOM 728 N N . ASP A 1 95 ? 9.667 -2.987 -3.717 1.00 85.62 95 ASP A N 1
ATOM 729 C CA . ASP A 1 95 ? 10.877 -2.184 -3.494 1.00 85.62 95 ASP A CA 1
ATOM 730 C C . ASP A 1 95 ? 10.851 -0.854 -4.268 1.00 85.62 95 ASP A C 1
ATOM 732 O O . ASP A 1 95 ? 11.846 -0.130 -4.320 1.00 85.62 95 ASP A O 1
ATOM 736 N N . ASN A 1 96 ? 9.707 -0.508 -4.872 1.00 88.12 96 ASN A N 1
ATOM 737 C CA . ASN A 1 96 ? 9.522 0.663 -5.734 1.00 88.12 96 ASN A CA 1
ATOM 738 C C . ASN A 1 96 ? 10.431 0.645 -6.975 1.00 88.12 96 ASN A C 1
ATOM 740 O O . ASN A 1 96 ? 10.859 1.691 -7.463 1.00 88.12 96 ASN A O 1
ATOM 744 N N . GLN A 1 97 ? 10.722 -0.545 -7.499 1.00 91.69 97 GLN A N 1
ATOM 745 C CA . GLN A 1 97 ? 11.491 -0.749 -8.723 1.00 91.69 97 GLN A CA 1
ATOM 746 C C . GLN A 1 97 ? 10.597 -1.289 -9.839 1.00 91.69 97 GLN A C 1
ATOM 748 O O . GLN A 1 97 ? 9.643 -2.038 -9.610 1.00 91.69 97 GLN A O 1
ATOM 753 N N . CYS A 1 98 ? 10.920 -0.919 -11.076 1.00 95.38 98 CYS A N 1
ATOM 754 C CA . CYS A 1 98 ? 10.221 -1.415 -12.250 1.00 95.38 98 CYS A CA 1
ATOM 755 C C . CYS A 1 98 ? 10.816 -2.742 -12.723 1.00 95.38 98 CYS A C 1
ATOM 757 O O . CYS A 1 98 ? 11.992 -2.836 -13.058 1.00 95.38 98 CYS A O 1
ATOM 759 N N . THR A 1 99 ? 9.974 -3.768 -12.789 1.00 96.12 99 THR A N 1
ATOM 760 C CA . THR A 1 99 ? 10.250 -5.022 -13.491 1.00 96.12 99 THR A CA 1
ATOM 761 C C . THR A 1 99 ? 9.727 -4.889 -14.917 1.00 96.12 99 THR A C 1
ATOM 763 O O . THR A 1 99 ? 8.512 -4.860 -15.131 1.00 96.12 99 THR A O 1
ATOM 766 N N . CYS A 1 100 ? 10.626 -4.764 -15.889 1.00 96.25 100 CYS A N 1
ATOM 767 C CA . CYS A 1 100 ? 10.252 -4.500 -17.276 1.00 96.25 100 CYS A CA 1
ATOM 768 C C . CYS A 1 100 ? 9.644 -5.715 -17.979 1.00 96.25 100 CYS A C 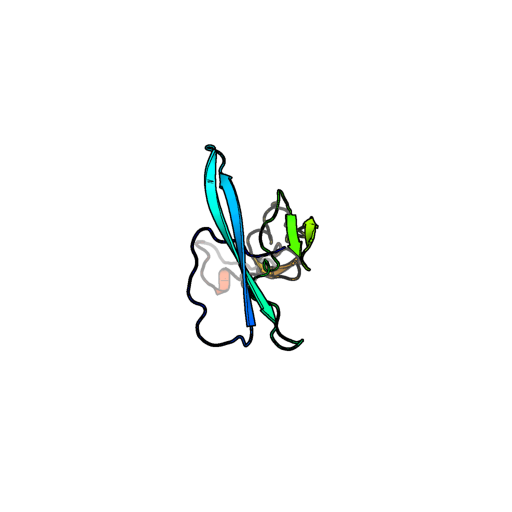1
ATOM 770 O O . CYS A 1 100 ? 9.978 -6.865 -17.689 1.00 96.25 100 CYS A O 1
ATOM 772 N N . LEU A 1 101 ? 8.729 -5.444 -18.910 1.00 94.56 101 LEU A N 1
ATOM 773 C CA . LEU A 1 101 ? 8.220 -6.439 -19.848 1.00 94.56 101 LEU A CA 1
ATOM 774 C C . LEU A 1 101 ? 9.350 -6.912 -20.773 1.00 94.56 101 LEU A C 1
ATOM 776 O O . LEU A 1 101 ? 10.332 -6.201 -20.978 1.00 94.56 101 LEU A O 1
ATOM 780 N N . ASN A 1 102 ? 9.201 -8.111 -21.345 1.00 90.31 102 ASN A N 1
ATOM 781 C CA . ASN A 1 102 ? 10.231 -8.724 -22.184 1.00 90.31 102 ASN A CA 1
ATOM 782 C C . ASN A 1 102 ? 10.740 -7.764 -23.264 1.00 90.31 102 ASN A C 1
ATOM 784 O O . ASN A 1 102 ? 9.965 -7.237 -24.062 1.00 90.31 102 ASN A O 1
ATOM 788 N N . GLY A 1 103 ? 12.058 -7.570 -23.278 1.00 85.44 103 GLY A N 1
ATOM 789 C CA . GLY A 1 103 ? 12.740 -6.710 -24.233 1.00 85.44 103 GLY A CA 1
ATOM 790 C C . GLY A 1 103 ? 12.840 -5.237 -23.823 1.00 85.44 103 GLY A C 1
ATOM 791 O O . GLY A 1 103 ? 13.724 -4.546 -24.315 1.00 85.44 103 GLY A O 1
ATOM 792 N N . PHE A 1 104 ? 12.013 -4.752 -22.897 1.00 92.94 104 PHE A N 1
ATOM 793 C CA . PHE A 1 104 ? 12.171 -3.407 -22.347 1.00 92.94 104 PHE A CA 1
ATOM 794 C C . PHE A 1 104 ? 13.264 -3.372 -21.278 1.00 92.94 104 PHE A C 1
ATOM 796 O O . PHE A 1 104 ? 13.532 -4.361 -20.595 1.00 92.94 104 PHE A O 1
ATOM 803 N N . SER A 1 105 ? 13.927 -2.229 -21.145 1.00 93.00 105 SER A N 1
ATOM 804 C CA . SER A 1 105 ? 15.036 -2.012 -20.209 1.00 93.00 105 SER A CA 1
ATOM 805 C C . SER A 1 105 ? 15.044 -0.572 -19.684 1.00 93.00 105 SER A C 1
ATOM 807 O O . SER A 1 105 ? 14.250 0.262 -20.119 1.00 93.00 105 SER A O 1
ATOM 809 N N . GLY A 1 106 ? 15.942 -0.271 -18.744 1.00 93.06 106 GLY A N 1
ATOM 810 C CA . GLY A 1 106 ? 16.008 1.027 -18.064 1.00 93.06 106 GLY A CA 1
ATOM 811 C C . GLY A 1 106 ? 15.345 0.998 -16.687 1.00 93.06 106 GLY A C 1
ATOM 812 O O . GLY A 1 106 ? 14.601 0.073 -16.360 1.00 93.06 106 GLY A O 1
ATOM 813 N N . SER A 1 107 ? 15.628 1.999 -15.853 1.00 94.12 107 SER A N 1
ATOM 814 C CA . SER A 1 107 ? 15.103 2.058 -14.476 1.00 94.12 107 SER A CA 1
ATOM 815 C C . SER A 1 107 ? 13.590 2.289 -14.431 1.00 94.12 107 SER A C 1
ATOM 817 O O . SER A 1 107 ? 12.939 1.964 -13.436 1.00 94.12 107 SER A O 1
ATOM 819 N N . THR A 1 108 ? 13.027 2.808 -15.523 1.00 95.69 108 THR A N 1
ATOM 820 C CA . THR A 1 108 ? 11.597 3.039 -15.717 1.00 95.69 108 THR A CA 1
ATOM 821 C C . THR A 1 108 ? 11.053 2.315 -16.944 1.00 95.69 108 THR A C 1
ATOM 823 O O . THR A 1 108 ? 9.981 2.674 -17.411 1.00 95.69 108 THR A O 1
ATOM 826 N N . CYS A 1 109 ? 11.749 1.301 -17.472 1.00 96.12 109 CYS A N 1
ATOM 827 C CA . CYS A 1 109 ? 11.351 0.563 -18.681 1.00 96.12 109 CYS A CA 1
ATOM 828 C C . CYS A 1 109 ? 11.127 1.456 -19.918 1.00 96.12 109 CYS A C 1
ATOM 830 O O . CYS A 1 109 ? 10.266 1.194 -20.761 1.00 96.12 109 CYS A O 1
ATOM 832 N N . GLU A 1 110 ? 11.885 2.548 -19.998 1.00 94.56 110 GLU A N 1
ATOM 833 C CA . GLU A 1 110 ? 11.837 3.544 -21.065 1.00 94.56 110 GLU A CA 1
ATOM 834 C C . GLU A 1 110 ? 12.584 3.102 -22.332 1.00 94.56 110 GLU A C 1
ATOM 836 O O . GLU A 1 110 ? 12.303 3.592 -23.426 1.00 94.56 110 GLU A O 1
ATOM 841 N N . ILE A 1 111 ? 13.525 2.166 -22.198 1.00 92.12 111 ILE A N 1
ATOM 842 C CA . ILE A 1 111 ? 14.332 1.664 -23.307 1.00 92.12 111 ILE A CA 1
ATOM 843 C C . ILE A 1 111 ? 13.548 0.544 -23.986 1.00 92.12 111 ILE A C 1
ATOM 845 O O . ILE A 1 111 ? 13.266 -0.489 -23.375 1.00 92.12 111 ILE A O 1
ATOM 849 N N . ARG A 1 112 ? 13.187 0.758 -25.254 1.00 86.31 112 ARG A N 1
ATOM 850 C CA . ARG A 1 112 ? 12.493 -0.239 -26.080 1.00 86.31 112 ARG A CA 1
ATOM 851 C C . ARG A 1 112 ? 13.439 -1.388 -26.453 1.00 86.31 112 ARG A C 1
ATOM 853 O O . ARG A 1 112 ? 14.637 -1.147 -26.610 1.00 86.31 112 ARG A O 1
ATOM 860 N N . PRO A 1 113 ? 12.913 -2.606 -26.662 1.00 82.12 113 PRO A N 1
ATOM 861 C CA . PRO A 1 113 ? 13.714 -3.686 -27.213 1.00 82.12 113 PRO A CA 1
ATOM 862 C C . PRO A 1 113 ? 14.291 -3.328 -28.570 1.00 82.12 113 PRO A C 1
ATOM 864 O O . PRO A 1 113 ? 13.602 -2.752 -29.415 1.00 82.12 113 PRO A O 1
ATOM 867 N N . ILE A 1 114 ? 15.523 -3.779 -28.799 1.00 75.50 114 ILE A N 1
ATOM 868 C CA . ILE A 1 114 ? 16.069 -3.916 -30.144 1.00 75.50 114 ILE A CA 1
ATOM 869 C C . ILE A 1 114 ? 15.335 -5.097 -30.779 1.00 75.50 114 ILE A C 1
ATOM 871 O O . ILE A 1 114 ? 15.695 -6.261 -30.593 1.00 75.50 114 ILE A O 1
ATOM 875 N N . ILE A 1 115 ? 14.229 -4.795 -31.451 1.00 72.19 115 ILE A N 1
ATOM 876 C CA . ILE A 1 115 ? 13.508 -5.759 -32.269 1.00 72.19 115 ILE A CA 1
ATOM 877 C C . ILE A 1 115 ? 14.137 -5.763 -33.656 1.00 72.19 115 ILE A C 1
ATOM 879 O O . ILE A 1 115 ? 14.100 -4.761 -34.362 1.00 72.19 115 ILE A O 1
ATOM 883 N N . ASN A 1 116 ? 14.704 -6.899 -34.065 1.00 70.69 116 ASN A N 1
ATOM 884 C CA . ASN A 1 116 ? 15.056 -7.092 -35.465 1.00 70.69 116 ASN A CA 1
ATOM 885 C C . ASN A 1 116 ? 13.765 -7.428 -36.231 1.00 70.69 116 ASN A C 1
ATOM 887 O O . ASN A 1 116 ? 13.394 -8.590 -36.415 1.00 70.69 116 ASN A O 1
ATOM 891 N N . GLU A 1 117 ? 13.044 -6.380 -36.627 1.00 67.12 117 GLU A N 1
ATOM 892 C CA . GLU A 1 117 ? 11.772 -6.467 -37.358 1.00 67.12 117 GLU A CA 1
ATOM 893 C C . GLU A 1 117 ? 11.927 -7.197 -38.708 1.00 67.12 117 GLU A C 1
ATOM 895 O O . GLU A 1 117 ? 10.968 -7.780 -39.227 1.00 67.12 117 GLU A O 1
ATOM 900 N N . CYS A 1 118 ? 13.153 -7.220 -39.245 1.00 69.88 118 CYS A N 1
ATOM 901 C CA . CYS A 1 118 ? 13.533 -7.918 -40.470 1.00 69.88 118 CYS A CA 1
ATOM 902 C C . CYS A 1 118 ? 13.543 -9.443 -40.268 1.00 69.88 118 CYS A C 1
ATOM 904 O O . CYS A 1 118 ? 12.888 -10.173 -41.006 1.00 69.88 118 CYS A O 1
ATOM 906 N N . ALA A 1 119 ? 14.245 -9.923 -39.238 1.00 70.31 119 ALA A N 1
ATOM 907 C CA . ALA A 1 119 ? 14.381 -11.337 -38.890 1.00 70.31 119 ALA A CA 1
ATOM 908 C C . ALA A 1 119 ? 13.080 -11.930 -38.335 1.00 70.31 119 ALA A C 1
ATOM 910 O O . ALA A 1 119 ? 12.827 -13.123 -38.488 1.00 70.31 119 ALA A O 1
ATOM 911 N N . LEU A 1 120 ? 12.248 -11.097 -37.706 1.00 72.69 120 LEU A N 1
ATOM 912 C CA . LEU A 1 120 ? 10.941 -11.497 -37.186 1.00 72.69 120 LEU A CA 1
ATOM 913 C C . LEU A 1 120 ? 9.832 -11.468 -38.250 1.00 72.69 120 LEU A C 1
ATOM 915 O O . LEU A 1 120 ? 8.738 -11.955 -37.977 1.00 72.69 120 LEU A O 1
ATOM 919 N N . GLY A 1 121 ? 10.085 -10.915 -39.444 1.00 69.94 121 GLY A N 1
ATOM 920 C CA . GLY A 1 121 ? 9.100 -10.865 -40.534 1.00 69.94 121 GLY A CA 1
ATOM 921 C C . GLY A 1 121 ? 7.834 -10.069 -40.196 1.00 69.94 121 GLY A C 1
ATOM 922 O O . GLY A 1 121 ? 6.785 -10.304 -40.785 1.00 69.94 121 GLY A O 1
ATOM 923 N N . ILE A 1 122 ? 7.918 -9.155 -39.225 1.00 74.75 122 ILE A N 1
ATOM 924 C CA . ILE A 1 122 ? 6.789 -8.341 -38.744 1.00 74.75 122 ILE A CA 1
ATOM 925 C C . ILE A 1 122 ? 6.691 -6.979 -39.446 1.00 74.75 122 ILE A C 1
ATOM 927 O O . ILE A 1 122 ? 5.814 -6.179 -39.125 1.00 74.75 122 ILE A O 1
ATOM 931 N N . HIS A 1 123 ? 7.581 -6.707 -40.399 1.00 72.56 123 HIS A N 1
ATOM 932 C CA . HIS A 1 123 ? 7.540 -5.514 -41.235 1.00 72.56 123 HIS A CA 1
ATOM 933 C C . HIS A 1 123 ? 6.599 -5.739 -42.426 1.00 72.56 123 HIS A C 1
ATOM 935 O O . HIS A 1 123 ? 6.611 -6.792 -43.056 1.00 72.56 123 HIS A O 1
ATOM 941 N N . ASN A 1 124 ? 5.794 -4.732 -42.764 1.00 64.25 124 ASN A N 1
ATOM 942 C CA . ASN A 1 124 ? 4.851 -4.788 -43.885 1.00 64.25 124 ASN A CA 1
ATOM 943 C C . ASN A 1 124 ? 5.377 -4.003 -45.102 1.00 64.25 124 ASN A C 1
ATOM 945 O O . ASN A 1 124 ? 4.633 -3.264 -45.745 1.00 64.25 124 ASN A O 1
ATOM 949 N N . CYS A 1 125 ? 6.688 -4.079 -45.355 1.00 65.06 125 CYS A N 1
ATOM 950 C CA . CYS A 1 125 ? 7.372 -3.223 -46.324 1.00 65.06 125 CYS A CA 1
ATOM 951 C C . CYS A 1 125 ? 7.647 -3.955 -47.645 1.00 65.06 125 CYS A C 1
ATOM 953 O O . CYS A 1 125 ? 8.129 -5.081 -47.653 1.00 65.06 125 CYS A O 1
ATOM 955 N N . GLU A 1 126 ? 7.415 -3.265 -48.764 1.00 64.81 126 GLU A N 1
ATOM 956 C CA . GLU A 1 126 ? 7.723 -3.709 -50.137 1.00 64.81 126 GLU A CA 1
ATOM 957 C C . GLU A 1 126 ? 9.214 -3.496 -50.516 1.00 64.81 126 GLU A C 1
ATOM 959 O O . GLU A 1 126 ? 9.634 -3.777 -51.635 1.00 64.81 126 GLU A O 1
ATOM 964 N N . HIS A 1 127 ? 10.038 -3.004 -49.581 1.00 66.12 127 HIS A N 1
ATOM 965 C CA . HIS A 1 127 ? 11.466 -2.709 -49.770 1.00 66.12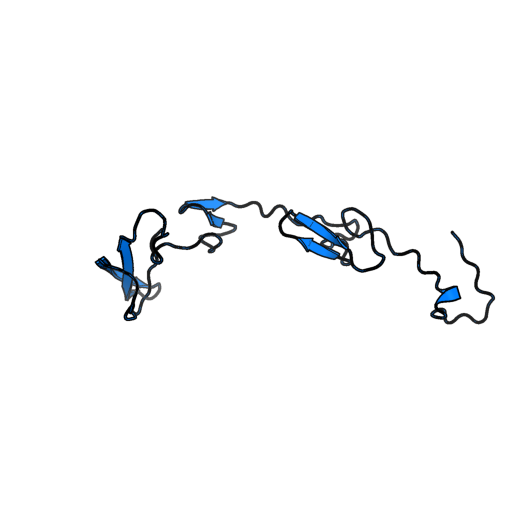 127 HIS A CA 1
ATOM 966 C C . HIS A 1 127 ? 12.383 -3.638 -48.955 1.00 66.12 127 HIS A C 1
ATOM 968 O O . HIS A 1 127 ? 11.955 -4.257 -47.984 1.00 66.12 127 HIS A O 1
ATOM 974 N N . VAL A 1 128 ? 13.672 -3.689 -49.332 1.00 71.88 128 VAL A N 1
ATOM 975 C CA . VAL A 1 128 ? 14.727 -4.426 -48.613 1.00 71.88 128 VAL A CA 1
ATOM 976 C C . VAL A 1 128 ? 14.857 -3.900 -47.186 1.00 71.88 128 VAL A C 1
ATOM 978 O O . VAL A 1 128 ? 15.066 -2.711 -46.959 1.00 71.88 128 VAL A O 1
ATOM 981 N N . CYS A 1 129 ? 14.753 -4.819 -46.237 1.00 69.38 129 CYS A N 1
ATOM 982 C CA . CYS A 1 129 ? 14.832 -4.551 -44.814 1.00 69.38 129 CYS A CA 1
ATOM 983 C C . CYS A 1 129 ? 16.292 -4.338 -44.382 1.00 69.38 129 CYS A C 1
ATOM 985 O O . CYS A 1 129 ? 17.126 -5.226 -44.568 1.00 69.38 129 CYS A O 1
ATOM 987 N N . ILE A 1 130 ? 16.604 -3.163 -43.828 1.00 69.94 130 ILE A N 1
ATOM 988 C CA . ILE A 1 130 ? 17.956 -2.788 -43.392 1.00 69.94 130 ILE A CA 1
ATOM 989 C C . ILE A 1 130 ? 17.911 -2.480 -41.895 1.00 69.94 130 ILE A C 1
ATOM 991 O O . ILE A 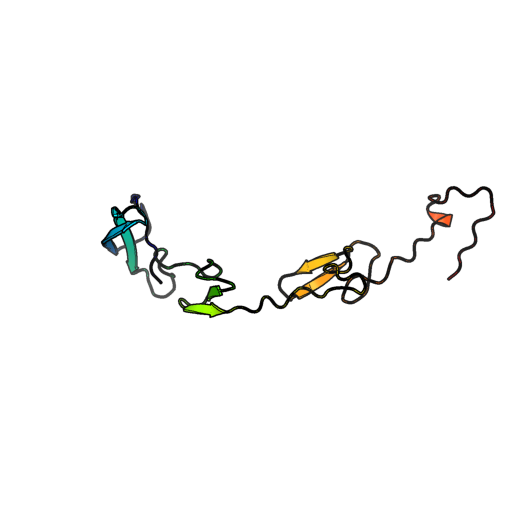1 130 ? 17.151 -1.614 -41.469 1.00 69.94 130 ILE A O 1
ATOM 995 N N . ASP A 1 131 ? 18.713 -3.197 -41.110 1.00 57.59 131 ASP A N 1
ATOM 996 C CA . ASP A 1 131 ? 18.809 -3.024 -39.659 1.00 57.59 131 ASP A CA 1
ATOM 997 C C . ASP A 1 131 ? 19.701 -1.805 -39.366 1.00 57.59 131 ASP A C 1
ATOM 999 O O . ASP A 1 131 ? 20.910 -1.841 -39.611 1.00 57.59 131 ASP A O 1
ATOM 1003 N N . THR A 1 132 ? 19.119 -0.691 -38.919 1.00 58.44 132 THR A N 1
ATOM 1004 C CA . THR A 1 132 ? 19.898 0.461 -38.444 1.00 58.44 132 THR A CA 1
ATOM 1005 C C . THR A 1 132 ? 20.119 0.296 -36.948 1.00 58.44 132 THR A C 1
ATOM 1007 O O . THR A 1 132 ? 19.237 0.638 -36.158 1.00 58.44 132 THR A O 1
ATOM 1010 N N . LEU A 1 133 ? 21.272 -0.277 -36.591 1.00 57.88 133 LEU A N 1
ATOM 1011 C CA . LEU A 1 133 ? 21.807 -0.256 -35.225 1.00 57.88 133 LEU A CA 1
ATOM 1012 C C . LEU A 1 133 ? 21.860 1.171 -34.664 1.00 57.88 133 LEU A C 1
ATOM 1014 O O . LEU A 1 133 ? 22.220 2.091 -35.438 1.00 57.88 133 LEU A O 1
#